Protein AF-A0AAV6BZ93-F1 (afdb_monomer_lite)

Sequence (44 aa):
WEQVAKAHGEFFGAIRPATSMVEVRRLISPEMLVEIEADAVVGG

Radius of gyration: 12.69 Å; chains: 1; bounding box: 25×20×35 Å

Foldseek 3Di:
DVVVVVVCCVVCVPVPDDDDDDDDPDDPDNPDPDDDDDDDDDDD

Secondary structure (DSSP, 8-state):
-HHHHHHHHHHHTTT---------S--SST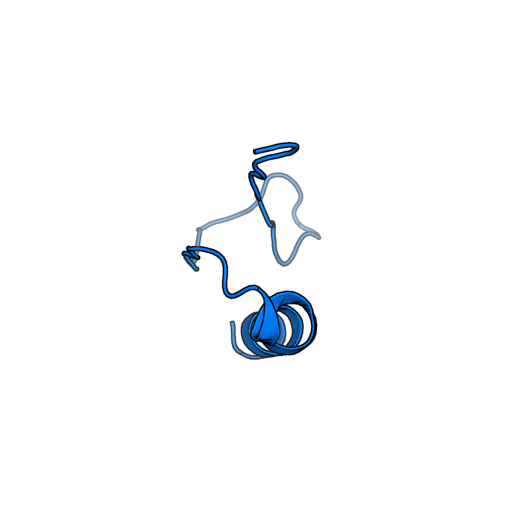T-------------

Structure (mmCIF, N/CA/C/O backbone):
data_AF-A0AAV6BZ93-F1
#
_entry.id   AF-A0AAV6BZ93-F1
#
loop_
_atom_site.group_PDB
_atom_site.id
_atom_site.type_symbol
_atom_site.label_atom_id
_atom_site.label_alt_id
_atom_site.label_comp_id
_atom_site.label_asym_id
_atom_site.label_entity_id
_atom_site.label_seq_id
_atom_site.pdbx_PDB_ins_code
_atom_site.Cartn_x
_atom_site.Cartn_y
_atom_site.Cartn_z
_atom_site.occupancy
_atom_site.B_iso_or_equiv
_atom_site.auth_seq_id
_atom_site.auth_comp_id
_atom_site.auth_asym_id
_atom_site.auth_atom_id
_atom_site.pdbx_PDB_model_num
ATOM 1 N N . TRP A 1 1 ? 0.878 -3.611 10.611 1.00 88.19 1 TRP A N 1
ATOM 2 C CA . TRP A 1 1 ? 1.891 -3.363 9.565 1.00 88.19 1 TRP A CA 1
ATOM 3 C C . TRP A 1 1 ? 2.314 -4.650 8.846 1.00 88.19 1 TRP A C 1
ATOM 5 O O . TRP A 1 1 ? 2.380 -4.620 7.629 1.00 88.19 1 TRP A O 1
ATOM 15 N N . GLU A 1 2 ? 2.523 -5.787 9.528 1.00 97.06 2 GLU A N 1
ATOM 16 C CA . GLU A 1 2 ? 3.001 -7.047 8.905 1.00 97.06 2 GLU A CA 1
ATOM 17 C C . GLU A 1 2 ? 2.156 -7.542 7.719 1.00 97.06 2 GLU A C 1
ATOM 19 O O . GLU A 1 2 ? 2.700 -7.865 6.668 1.00 97.06 2 GLU A O 1
ATOM 24 N N . GLN A 1 3 ? 0.825 -7.562 7.854 1.00 97.25 3 GLN A N 1
ATOM 25 C CA . GLN A 1 3 ? -0.075 -7.996 6.773 1.00 97.25 3 GLN A CA 1
ATOM 26 C C . GLN A 1 3 ? 0.019 -7.081 5.541 1.00 97.25 3 GLN A C 1
ATOM 28 O O . GLN A 1 3 ? 0.044 -7.565 4.413 1.00 97.25 3 GLN A O 1
ATOM 33 N N . VAL A 1 4 ? 0.143 -5.768 5.764 1.00 96.38 4 VAL A N 1
ATOM 34 C CA . VAL A 1 4 ? 0.326 -4.770 4.698 1.00 96.38 4 VAL A CA 1
ATOM 35 C C . VAL A 1 4 ? 1.696 -4.938 4.041 1.00 96.38 4 VAL A C 1
ATOM 37 O O . VAL A 1 4 ? 1.790 -4.942 2.818 1.00 96.38 4 VAL A O 1
ATOM 40 N N . ALA A 1 5 ? 2.752 -5.146 4.832 1.00 95.31 5 ALA A N 1
ATOM 41 C CA . ALA A 1 5 ? 4.102 -5.376 4.324 1.00 95.31 5 ALA A CA 1
ATOM 42 C C . ALA A 1 5 ? 4.193 -6.659 3.486 1.00 95.31 5 ALA A C 1
ATOM 44 O O . ALA A 1 5 ? 4.817 -6.658 2.425 1.00 95.31 5 ALA A O 1
ATOM 45 N N . LYS A 1 6 ? 3.522 -7.732 3.920 1.00 97.69 6 LYS A N 1
ATOM 46 C CA . LYS A 1 6 ? 3.414 -8.978 3.157 1.00 97.69 6 LYS A CA 1
ATOM 47 C C . LYS A 1 6 ? 2.718 -8.746 1.814 1.00 97.69 6 LYS A C 1
ATOM 49 O O . LYS A 1 6 ? 3.295 -9.087 0.789 1.00 97.69 6 LYS A O 1
ATOM 54 N N . ALA A 1 7 ? 1.543 -8.113 1.813 1.00 97.12 7 ALA A N 1
ATOM 55 C CA . ALA A 1 7 ? 0.806 -7.814 0.583 1.00 97.12 7 ALA A CA 1
ATOM 56 C C . ALA A 1 7 ? 1.605 -6.905 -0.374 1.00 97.12 7 ALA A C 1
ATOM 58 O O . ALA A 1 7 ? 1.660 -7.155 -1.577 1.00 97.12 7 ALA A O 1
ATOM 59 N N . HIS A 1 8 ? 2.290 -5.885 0.160 1.00 96.88 8 HIS A N 1
ATOM 60 C CA . HIS A 1 8 ? 3.184 -5.029 -0.621 1.00 96.88 8 HIS A CA 1
ATOM 61 C C . HIS A 1 8 ? 4.322 -5.841 -1.256 1.00 96.88 8 HIS A C 1
ATOM 63 O O . HIS A 1 8 ? 4.600 -5.678 -2.440 1.00 96.88 8 HIS A O 1
ATOM 69 N N . GLY A 1 9 ? 4.965 -6.736 -0.501 1.00 96.94 9 GLY A N 1
ATOM 70 C CA . GL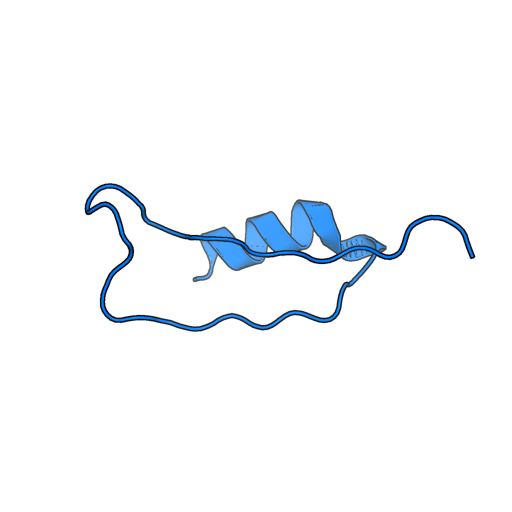Y A 1 9 ? 6.033 -7.597 -1.011 1.00 96.94 9 GLY A CA 1
ATOM 71 C C . GLY A 1 9 ? 5.559 -8.600 -2.067 1.00 96.94 9 GLY A C 1
ATOM 72 O O . GLY A 1 9 ? 6.259 -8.809 -3.056 1.00 96.94 9 GLY A O 1
ATOM 73 N N . GLU A 1 10 ? 4.369 -9.180 -1.896 1.00 98.25 10 GLU A N 1
ATOM 74 C CA . GLU A 1 10 ? 3.751 -10.090 -2.871 1.00 98.25 10 GLU A CA 1
ATOM 75 C C . GLU A 1 10 ? 3.516 -9.406 -4.223 1.00 98.25 10 GLU A C 1
ATOM 77 O O . GLU A 1 10 ? 3.749 -10.016 -5.264 1.00 98.25 10 GLU A O 1
ATOM 82 N N . PHE A 1 11 ? 3.105 -8.135 -4.216 1.00 96.94 11 PHE A N 1
ATOM 83 C CA . PHE A 1 11 ? 2.807 -7.396 -5.442 1.00 96.94 11 PHE A CA 1
ATOM 84 C C . PHE A 1 11 ? 4.033 -6.684 -6.038 1.00 96.94 11 PHE A C 1
ATOM 86 O O . PHE A 1 11 ? 4.300 -6.780 -7.235 1.00 96.94 11 PHE A O 1
ATOM 93 N N . PHE A 1 12 ? 4.812 -5.983 -5.213 1.00 96.69 12 PHE A N 1
ATOM 94 C CA . PHE A 1 12 ? 5.904 -5.110 -5.654 1.00 96.69 12 PHE A CA 1
ATOM 95 C C . PHE A 1 12 ? 7.307 -5.712 -5.485 1.00 96.69 12 PHE A C 1
ATOM 97 O O . PHE A 1 12 ? 8.288 -5.055 -5.829 1.00 96.69 12 PHE A O 1
ATOM 104 N N . GLY A 1 13 ? 7.451 -6.951 -5.004 1.00 96.69 13 GLY A N 1
ATOM 105 C CA . GLY A 1 13 ? 8.756 -7.550 -4.675 1.00 96.69 13 GLY A CA 1
ATOM 106 C C . GLY A 1 13 ? 9.761 -7.635 -5.835 1.00 96.69 13 GLY A C 1
ATOM 107 O O . GLY A 1 13 ? 10.975 -7.650 -5.597 1.00 96.69 13 GLY A O 1
ATOM 108 N N . ALA A 1 14 ? 9.274 -7.650 -7.081 1.00 97.19 14 ALA A N 1
ATOM 109 C CA . ALA A 1 14 ? 10.105 -7.598 -8.284 1.00 97.19 14 ALA A CA 1
ATOM 110 C C . ALA A 1 14 ? 10.516 -6.165 -8.671 1.00 97.19 14 ALA A C 1
ATOM 112 O O . ALA A 1 14 ? 11.687 -5.926 -8.947 1.00 97.19 14 ALA A O 1
ATOM 113 N N . ILE A 1 15 ? 9.570 -5.217 -8.668 1.00 94.44 15 ILE A N 1
ATOM 114 C CA . ILE A 1 15 ? 9.792 -3.823 -9.104 1.00 94.44 15 ILE A CA 1
ATOM 115 C C . ILE A 1 15 ? 10.540 -3.014 -8.034 1.00 94.44 15 ILE A C 1
ATOM 117 O O . ILE A 1 15 ? 11.327 -2.136 -8.371 1.00 94.44 15 ILE A O 1
ATOM 121 N N . ARG A 1 16 ? 10.324 -3.337 -6.752 1.00 95.06 16 ARG A N 1
ATOM 122 C CA . ARG A 1 16 ? 10.959 -2.714 -5.578 1.00 95.06 16 ARG A CA 1
ATOM 123 C C . ARG A 1 16 ? 10.947 -1.178 -5.633 1.00 95.06 16 ARG A C 1
ATOM 125 O O . ARG A 1 16 ? 12.014 -0.563 -5.656 1.00 95.06 16 ARG A O 1
ATOM 132 N N . PRO A 1 17 ? 9.760 -0.548 -5.653 1.00 96.38 17 PRO A N 1
ATOM 133 C CA . PRO A 1 17 ? 9.673 0.904 -5.623 1.00 96.38 17 PRO A CA 1
ATOM 134 C C . PRO A 1 17 ? 10.280 1.455 -4.327 1.00 96.38 17 PRO A C 1
ATOM 136 O O . PRO A 1 17 ? 10.246 0.804 -3.275 1.00 96.38 17 PRO A O 1
ATOM 139 N N . ALA A 1 18 ? 10.794 2.684 -4.385 1.00 97.31 18 ALA A N 1
ATOM 140 C CA . ALA A 1 18 ? 11.093 3.435 -3.170 1.00 97.31 18 ALA A CA 1
ATOM 141 C C . ALA A 1 18 ? 9.814 3.519 -2.319 1.00 97.31 18 ALA A C 1
ATOM 143 O O . ALA A 1 18 ? 8.766 3.913 -2.821 1.00 97.31 18 ALA A O 1
ATOM 144 N N . THR A 1 19 ? 9.888 3.086 -1.059 1.00 96.75 19 THR A N 1
ATOM 145 C CA . THR A 1 19 ? 8.703 2.866 -0.218 1.00 96.75 19 THR A CA 1
ATOM 146 C C . THR A 1 19 ? 8.940 3.378 1.196 1.00 96.75 19 THR A C 1
ATOM 148 O O . THR A 1 19 ? 9.983 3.107 1.789 1.00 96.75 19 THR A O 1
ATOM 151 N N . SER A 1 20 ? 7.928 4.045 1.751 1.00 96.25 20 SER A N 1
ATOM 152 C CA . SER A 1 20 ? 7.839 4.420 3.163 1.00 96.25 20 SER A CA 1
ATOM 153 C C . SER A 1 20 ? 6.577 3.815 3.770 1.00 96.25 20 SER A C 1
ATOM 155 O O . SER A 1 20 ? 5.529 3.792 3.132 1.00 96.25 20 SER A O 1
ATOM 157 N N . MET A 1 21 ? 6.662 3.341 5.013 1.00 96.62 21 MET A N 1
ATOM 158 C CA . MET A 1 21 ? 5.505 2.889 5.790 1.00 96.62 21 MET A CA 1
ATOM 159 C C . MET A 1 21 ? 5.511 3.605 7.132 1.00 96.62 21 MET A C 1
ATOM 161 O O . MET A 1 21 ? 6.509 3.565 7.851 1.00 96.62 21 MET A O 1
ATOM 165 N N . VAL A 1 22 ? 4.404 4.264 7.462 1.00 97.00 22 VAL A N 1
ATOM 166 C CA . VAL A 1 22 ? 4.267 5.059 8.685 1.00 97.00 22 VAL A CA 1
ATOM 167 C C . VAL A 1 22 ? 2.945 4.753 9.373 1.00 97.00 22 VAL A C 1
ATOM 169 O O . VAL A 1 22 ? 1.953 4.420 8.727 1.00 97.00 22 VAL A O 1
ATOM 172 N N . GLU A 1 23 ? 2.934 4.870 10.696 1.00 97.44 23 GLU A N 1
ATOM 173 C CA . GLU A 1 23 ? 1.708 4.850 11.488 1.00 97.44 23 GLU A CA 1
ATOM 174 C C . GLU A 1 23 ? 1.189 6.282 11.662 1.00 97.44 23 GLU A C 1
ATOM 176 O O . GLU A 1 23 ? 1.962 7.210 11.909 1.00 97.44 23 GLU A O 1
ATOM 181 N N . VAL A 1 24 ? -0.126 6.465 11.546 1.00 96.81 24 VAL A N 1
ATOM 182 C CA . VAL A 1 24 ? -0.800 7.758 11.721 1.00 96.81 24 VAL A CA 1
ATOM 183 C C . VAL A 1 24 ? -1.925 7.641 12.744 1.00 96.81 24 VAL A C 1
ATOM 185 O O . VAL A 1 24 ? -2.429 6.555 13.014 1.00 96.81 24 VAL A O 1
ATOM 188 N N . ARG A 1 25 ? -2.362 8.775 13.307 1.00 97.62 25 ARG A N 1
ATOM 189 C CA . ARG A 1 25 ? -3.407 8.781 14.350 1.00 97.62 25 ARG A CA 1
ATOM 190 C C . ARG A 1 25 ? -4.793 8.370 13.843 1.00 97.62 25 ARG A C 1
ATOM 192 O O . ARG A 1 25 ? -5.567 7.838 14.630 1.00 97.62 25 ARG A O 1
ATOM 199 N N . ARG A 1 26 ? -5.138 8.696 12.592 1.00 97.56 26 ARG A N 1
ATOM 200 C CA . ARG A 1 26 ? -6.410 8.346 11.930 1.00 97.56 26 ARG A CA 1
ATOM 201 C C . ARG A 1 26 ? -6.354 8.645 10.430 1.00 97.56 26 ARG A C 1
ATOM 203 O O . ARG A 1 26 ? -5.644 9.568 10.037 1.00 97.56 26 ARG A O 1
ATOM 210 N N . LEU A 1 27 ? -7.146 7.918 9.644 1.00 98.19 27 LEU A N 1
ATOM 211 C CA . LEU A 1 27 ? -7.425 8.196 8.228 1.00 98.19 27 LEU A CA 1
ATOM 212 C C . LEU A 1 27 ? -8.723 9.014 8.075 1.00 98.19 27 LEU A C 1
ATOM 214 O O . LEU A 1 27 ? -9.380 9.319 9.075 1.00 98.19 27 LEU A O 1
ATOM 218 N N . ILE A 1 28 ? -9.087 9.398 6.843 1.00 97.50 28 ILE A N 1
ATOM 219 C CA . ILE A 1 28 ? -10.268 10.251 6.597 1.00 97.50 28 ILE A CA 1
ATOM 220 C C . ILE A 1 28 ? -11.592 9.558 6.955 1.00 97.50 28 ILE A C 1
ATOM 222 O O . ILE A 1 28 ? -12.498 10.222 7.458 1.00 97.50 28 ILE A O 1
ATOM 226 N N . SER A 1 29 ? -11.678 8.236 6.770 1.00 98.00 29 SER A N 1
ATOM 227 C CA . SER A 1 29 ? -12.843 7.425 7.140 1.00 98.00 29 SER A CA 1
ATOM 228 C C . SER A 1 29 ? -12.498 6.427 8.249 1.00 98.00 29 SER A C 1
ATOM 230 O O . SER A 1 29 ? -11.434 5.804 8.178 1.00 98.00 29 SER A O 1
ATOM 232 N N . PRO A 1 30 ? -13.358 6.254 9.271 1.00 96.44 30 PRO A N 1
ATOM 233 C CA . PRO A 1 30 ? -13.055 5.425 10.440 1.00 96.44 30 PRO A CA 1
ATOM 234 C C . PRO A 1 30 ? -12.968 3.919 10.146 1.00 96.44 30 PRO A C 1
ATOM 236 O O . PRO A 1 30 ? -12.340 3.191 10.908 1.00 96.44 30 PRO A O 1
ATOM 239 N N . GLU A 1 31 ? -13.576 3.438 9.065 1.00 98.12 31 GLU A N 1
ATOM 240 C CA . GLU A 1 31 ? -13.514 2.043 8.618 1.00 98.12 31 GLU A CA 1
ATOM 241 C C . GLU A 1 31 ? -12.242 1.705 7.829 1.00 98.12 31 GLU A C 1
ATOM 243 O 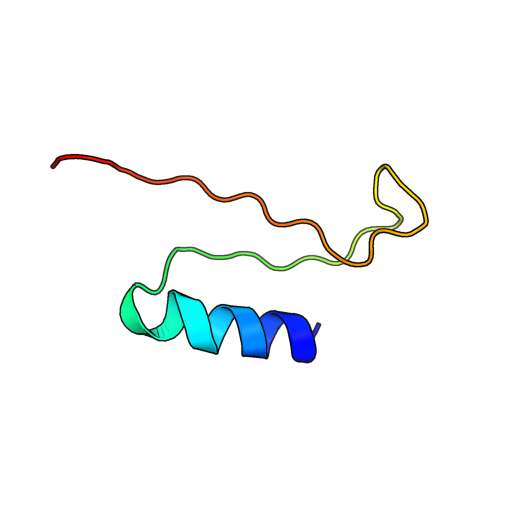O . GLU A 1 31 ? -11.955 0.529 7.598 1.00 98.12 31 GLU A O 1
ATOM 248 N N . MET A 1 32 ? -11.467 2.709 7.409 1.00 97.94 32 MET A N 1
ATOM 249 C CA . MET A 1 32 ? -10.231 2.469 6.672 1.00 97.94 32 MET A CA 1
ATOM 250 C C . MET A 1 32 ? -9.106 2.042 7.609 1.00 97.94 32 MET A C 1
ATOM 252 O O . MET A 1 32 ? -8.811 2.698 8.607 1.00 97.94 32 MET A O 1
ATOM 256 N N . LEU A 1 33 ? -8.437 0.951 7.239 1.00 96.62 33 LEU A N 1
ATOM 257 C CA . LEU A 1 33 ? -7.344 0.360 8.015 1.00 96.62 33 LEU A CA 1
ATOM 258 C C . LEU A 1 33 ? -5.955 0.715 7.463 1.00 96.62 33 LEU A C 1
ATOM 260 O O . LEU A 1 33 ? -4.962 0.603 8.178 1.00 96.62 33 LEU A O 1
ATOM 264 N N . VAL A 1 34 ? -5.874 1.114 6.192 1.00 97.56 34 VAL A N 1
ATOM 265 C CA . VAL A 1 34 ? -4.638 1.487 5.495 1.00 97.56 34 VAL A CA 1
ATOM 266 C C . VAL A 1 34 ? -4.973 2.408 4.322 1.00 97.56 34 VAL A C 1
ATOM 268 O O . VAL A 1 34 ? -6.025 2.257 3.705 1.00 97.56 34 VAL A O 1
ATOM 271 N N . GLU A 1 35 ? -4.067 3.328 4.003 1.00 97.56 35 GLU A N 1
ATOM 272 C CA . GLU A 1 35 ? -4.066 4.115 2.768 1.00 97.56 35 GLU A CA 1
ATOM 273 C C . GLU A 1 35 ? -2.722 3.898 2.061 1.00 97.56 35 GLU A C 1
ATOM 275 O O . GLU A 1 35 ? -1.690 3.763 2.722 1.00 97.56 35 GLU A O 1
ATOM 280 N N . ILE A 1 36 ? -2.739 3.801 0.729 1.00 96.38 36 ILE A N 1
ATOM 281 C CA . ILE A 1 36 ? -1.540 3.642 -0.100 1.00 96.38 36 ILE A CA 1
ATOM 282 C C . ILE A 1 36 ? -1.549 4.752 -1.148 1.00 96.38 36 ILE A C 1
ATOM 284 O O . ILE A 1 36 ? -2.481 4.840 -1.944 1.00 96.38 36 ILE A O 1
ATOM 288 N N . GLU A 1 37 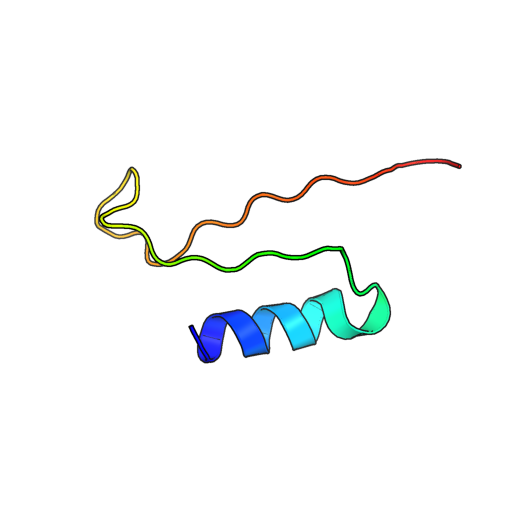? -0.484 5.548 -1.168 1.00 96.81 37 GLU A N 1
ATOM 289 C CA . GLU A 1 37 ? -0.182 6.524 -2.215 1.00 96.81 37 GLU A CA 1
ATOM 290 C C . GLU A 1 37 ? 1.009 6.011 -3.031 1.00 96.81 37 GLU A C 1
ATOM 292 O O . GLU A 1 37 ? 1.976 5.488 -2.468 1.00 96.81 37 GLU A O 1
ATOM 297 N N . ALA A 1 38 ? 0.926 6.104 -4.357 1.00 95.56 38 ALA A N 1
ATOM 298 C CA . ALA A 1 38 ? 1.968 5.623 -5.250 1.00 95.56 38 ALA A CA 1
ATOM 299 C C . ALA A 1 38 ? 2.082 6.516 -6.484 1.00 95.56 38 ALA A C 1
ATOM 301 O O . ALA A 1 38 ? 1.093 6.751 -7.178 1.00 95.56 38 ALA A O 1
ATOM 302 N N . ASP A 1 39 ? 3.312 6.916 -6.788 1.00 96.00 39 ASP A N 1
ATOM 303 C CA . ASP A 1 39 ? 3.673 7.585 -8.031 1.00 96.00 39 ASP A CA 1
ATOM 304 C C . ASP A 1 39 ? 4.375 6.613 -8.980 1.00 96.00 39 ASP A C 1
ATOM 306 O O . ASP A 1 39 ? 5.100 5.705 -8.560 1.00 96.00 39 ASP A O 1
ATOM 310 N N . ALA A 1 40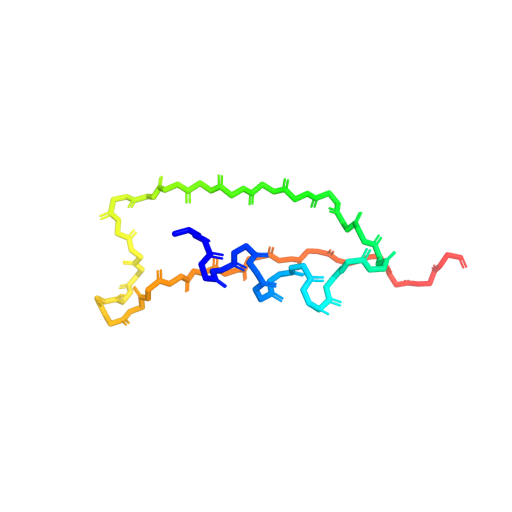 ? 4.188 6.824 -10.281 1.00 94.62 40 ALA A N 1
ATOM 311 C CA . ALA A 1 40 ? 4.813 6.016 -11.317 1.00 94.62 40 ALA A CA 1
ATOM 312 C C . ALA A 1 40 ? 5.363 6.888 -12.446 1.00 94.62 40 ALA A C 1
ATOM 314 O O . ALA A 1 40 ? 4.744 7.864 -12.867 1.00 94.62 40 ALA A O 1
ATOM 315 N N . VAL A 1 41 ? 6.512 6.482 -12.984 1.00 92.81 41 VAL A N 1
ATOM 316 C CA . VAL A 1 41 ? 7.058 7.033 -14.227 1.00 92.81 41 VAL A CA 1
ATOM 317 C C . VAL A 1 41 ? 6.611 6.140 -15.379 1.00 92.81 41 VAL A C 1
ATOM 319 O O . VAL A 1 41 ? 6.862 4.936 -15.362 1.00 92.81 41 VAL A O 1
ATOM 322 N N . VAL A 1 42 ? 5.963 6.724 -16.387 1.00 92.31 42 VAL A N 1
ATOM 323 C CA . VAL A 1 42 ? 5.481 6.002 -17.572 1.00 92.31 42 VAL A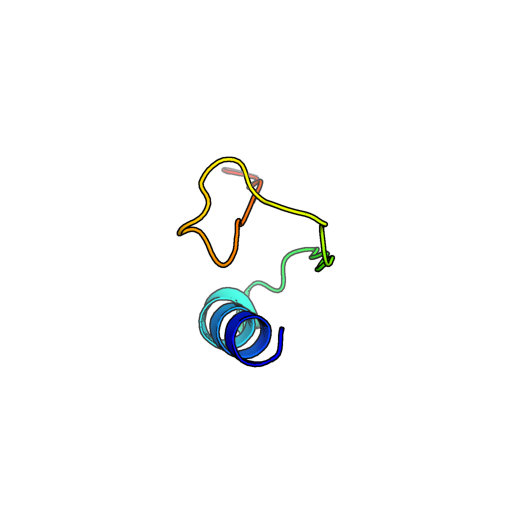 CA 1
ATOM 324 C C . VAL A 1 42 ? 6.207 6.523 -18.814 1.00 92.31 42 VAL A C 1
ATOM 326 O O . VAL A 1 42 ? 6.046 7.686 -19.165 1.00 92.31 42 VAL A O 1
ATOM 329 N N . GLY A 1 43 ? 6.975 5.650 -19.481 1.00 81.88 43 GLY A N 1
ATOM 330 C CA . GLY A 1 43 ? 7.647 5.931 -20.761 1.00 81.88 43 GLY A CA 1
ATOM 331 C C . GLY A 1 43 ? 8.992 6.660 -20.645 1.00 81.88 43 GLY A C 1
ATOM 332 O O . GLY A 1 43 ? 9.054 7.870 -20.838 1.00 81.88 43 GLY A O 1
ATOM 333 N N . GLY A 1 44 ? 10.060 5.905 -20.369 1.00 56.00 44 GLY A N 1
ATOM 334 C CA . GLY A 1 44 ? 11.452 6.365 -20.486 1.00 56.00 44 GLY A CA 1
ATOM 335 C C . GLY A 1 44 ? 12.062 6.069 -21.849 1.00 56.00 44 GLY A C 1
ATOM 336 O O . GLY A 1 44 ? 11.603 5.095 -22.490 1.00 56.00 44 GLY A O 1
#

pLDDT: mean 95.18, std 6.6, range [56.0, 98.25]